Protein AF-G5BUB2-F1 (afdb_monomer_lite)

Organism: Heterocephalus glaber (NCBI:txid10181)

InterPro domains:
  IPR036514 SGNH hydrolase superfamily [G3DSA:3.40.50.1110] (1-95)

Structure (mmCIF, N/CA/C/O backbone):
data_AF-G5BUB2-F1
#
_entry.id   AF-G5BUB2-F1
#
loop_
_atom_site.group_PDB
_atom_site.id
_atom_site.type_symbol
_atom_site.label_atom_id
_atom_site.label_alt_id
_atom_site.label_comp_id
_atom_site.label_asym_id
_atom_site.label_entity_id
_atom_site.label_seq_id
_atom_site.pdbx_PDB_ins_code
_atom_site.Cartn_x
_atom_site.Cartn_y
_atom_site.Cartn_z
_atom_site.occupancy
_atom_site.B_iso_or_equiv
_atom_site.auth_seq_id
_atom_site.auth_comp_id
_atom_site.auth_asym_id
_atom_site.auth_atom_id
_atom_site.pdbx_PDB_model_num
ATOM 1 N N . MET A 1 1 ? -6.240 -1.324 12.557 1.00 88.62 1 MET A N 1
ATOM 2 C CA . MET A 1 1 ? -6.087 -0.909 11.141 1.00 88.62 1 MET A CA 1
ATOM 3 C C . MET A 1 1 ? -4.973 -1.718 10.488 1.00 88.62 1 MET A C 1
ATOM 5 O O . MET A 1 1 ? -3.970 -1.969 11.143 1.00 88.62 1 MET A O 1
ATOM 9 N N . VAL A 1 2 ? -5.149 -2.134 9.234 1.00 94.06 2 VAL A N 1
ATOM 10 C CA . VAL A 1 2 ? -4.163 -2.885 8.436 1.00 94.06 2 VAL A CA 1
ATOM 11 C C . VAL A 1 2 ? -3.962 -2.160 7.106 1.00 94.06 2 VAL A C 1
ATOM 13 O O . VAL A 1 2 ? -4.942 -1.743 6.496 1.00 94.06 2 VAL A O 1
ATOM 16 N N . LEU A 1 3 ? -2.718 -2.005 6.653 1.00 94.81 3 LEU A N 1
ATOM 17 C CA . LEU A 1 3 ? -2.396 -1.425 5.344 1.00 94.81 3 LEU A CA 1
ATOM 18 C C . LEU A 1 3 ? -2.361 -2.517 4.270 1.00 94.81 3 LEU A C 1
ATOM 20 O O . LEU A 1 3 ? -1.748 -3.567 4.472 1.00 94.81 3 LEU A O 1
ATOM 24 N N . GLY A 1 4 ? -2.998 -2.263 3.127 1.00 94.56 4 GLY A N 1
ATOM 25 C CA . GLY A 1 4 ? -2.921 -3.147 1.965 1.00 94.56 4 GLY A CA 1
ATOM 26 C C . GLY A 1 4 ? -1.503 -3.238 1.388 1.00 94.56 4 GLY A C 1
ATOM 27 O O . GLY A 1 4 ? -0.736 -2.276 1.408 1.00 94.56 4 GLY A O 1
ATOM 28 N N . LEU A 1 5 ? -1.153 -4.403 0.842 1.00 94.69 5 LEU A N 1
ATOM 29 C CA . LEU A 1 5 ? 0.118 -4.619 0.154 1.00 94.69 5 LEU A CA 1
ATOM 30 C C . LEU A 1 5 ? 0.150 -3.874 -1.185 1.00 94.69 5 LEU A C 1
ATOM 32 O O . LEU A 1 5 ? -0.742 -4.043 -2.016 1.00 94.69 5 LEU A O 1
ATOM 36 N N . LEU A 1 6 ? 1.220 -3.116 -1.420 1.00 94.38 6 LEU A N 1
ATOM 37 C CA . LEU A 1 6 ? 1.447 -2.385 -2.667 1.00 94.38 6 LEU A CA 1
ATOM 38 C C . LEU A 1 6 ? 1.964 -3.301 -3.797 1.00 94.38 6 LEU A C 1
ATOM 40 O O . LEU A 1 6 ? 2.556 -4.352 -3.520 1.00 94.38 6 LEU A O 1
ATOM 44 N N . PRO A 1 7 ? 1.768 -2.930 -5.077 1.00 93.44 7 PRO A N 1
ATOM 45 C CA . PRO A 1 7 ? 2.473 -3.564 -6.195 1.00 93.44 7 PRO A CA 1
ATOM 46 C C . PRO A 1 7 ? 3.995 -3.356 -6.081 1.00 93.44 7 PRO A C 1
ATOM 48 O O . PRO A 1 7 ? 4.448 -2.404 -5.452 1.00 93.44 7 PRO A O 1
ATOM 51 N N . ARG A 1 8 ? 4.792 -4.259 -6.674 1.00 93.50 8 ARG A N 1
ATOM 52 C CA . ARG A 1 8 ? 6.270 -4.211 -6.627 1.00 93.50 8 ARG A CA 1
ATOM 53 C C . ARG A 1 8 ? 6.946 -4.788 -7.869 1.00 93.50 8 ARG A C 1
ATOM 55 O O . ARG A 1 8 ? 6.509 -5.810 -8.389 1.00 93.50 8 ARG A O 1
ATOM 62 N N . GLY A 1 9 ? 8.057 -4.209 -8.297 1.00 94.62 9 GLY A N 1
ATOM 63 C CA . GLY A 1 9 ? 8.675 -4.440 -9.603 1.00 94.62 9 GLY A CA 1
ATOM 64 C C . GLY A 1 9 ? 8.033 -3.554 -10.667 1.00 94.62 9 GLY A C 1
ATOM 65 O O . GLY A 1 9 ? 6.850 -3.260 -10.573 1.00 94.62 9 GLY A O 1
ATOM 66 N N . GLU A 1 10 ? 8.806 -3.120 -11.661 1.00 94.25 10 GLU A N 1
ATOM 67 C CA . GLU A 1 10 ? 8.403 -2.088 -12.631 1.00 94.25 10 GLU A CA 1
ATOM 68 C C . GLU A 1 10 ? 7.147 -2.449 -13.439 1.00 94.25 10 GLU A C 1
ATOM 70 O O . GLU A 1 10 ? 6.279 -1.606 -13.653 1.00 94.25 10 GLU A O 1
ATOM 75 N N . LYS A 1 11 ? 7.041 -3.706 -13.879 1.00 93.50 11 LYS A N 1
ATOM 76 C CA . LYS A 1 11 ? 5.989 -4.202 -14.778 1.00 93.50 11 LYS A CA 1
ATOM 77 C C . LYS A 1 11 ? 5.114 -5.259 -14.097 1.00 93.50 11 LYS A C 1
ATOM 79 O O . LYS A 1 11 ? 5.577 -5.888 -13.134 1.00 93.50 11 LYS A O 1
ATOM 84 N N . PRO A 1 12 ? 3.902 -5.526 -14.630 1.00 91.75 12 PRO A N 1
ATOM 85 C CA . PRO A 1 12 ? 3.048 -6.609 -14.159 1.00 91.75 12 PRO A CA 1
ATOM 86 C C . PRO A 1 12 ? 3.811 -7.927 -14.024 1.00 91.75 12 PRO A C 1
ATOM 88 O O . PRO A 1 12 ? 4.455 -8.393 -14.963 1.00 91.75 12 PRO A O 1
ATOM 91 N N . ASN A 1 13 ? 3.752 -8.524 -12.836 1.00 94.25 13 ASN A N 1
ATOM 92 C CA . ASN A 1 13 ? 4.474 -9.751 -12.518 1.00 94.25 13 ASN A CA 1
ATOM 93 C C . ASN A 1 13 ? 3.704 -10.602 -11.489 1.00 94.25 13 ASN A C 1
ATOM 95 O O . ASN A 1 13 ? 2.734 -10.123 -10.889 1.00 94.25 13 ASN A O 1
ATOM 99 N N . PRO A 1 14 ? 4.114 -11.861 -11.242 1.00 97.19 14 PRO A N 1
ATOM 100 C CA . PRO A 1 14 ? 3.402 -12.748 -10.321 1.00 97.19 14 PRO A CA 1
ATOM 101 C C . PRO A 1 14 ? 3.261 -12.206 -8.889 1.00 97.19 14 PRO A C 1
ATOM 103 O O . PRO A 1 14 ? 2.288 -12.527 -8.205 1.00 97.19 14 PRO A O 1
ATOM 106 N N . LEU A 1 15 ? 4.185 -11.356 -8.423 1.00 96.19 15 LEU A N 1
ATOM 107 C CA . LEU A 1 15 ? 4.101 -10.756 -7.089 1.00 96.19 15 LEU A CA 1
ATOM 108 C C . LEU A 1 15 ? 3.000 -9.695 -7.004 1.00 96.19 15 LEU A C 1
ATOM 110 O O . LEU A 1 15 ? 2.394 -9.558 -5.945 1.00 96.19 15 LEU A O 1
ATOM 114 N N . TRP A 1 16 ? 2.680 -8.998 -8.101 1.00 92.25 16 TRP A N 1
ATOM 115 C CA . TRP A 1 16 ? 1.526 -8.089 -8.133 1.00 92.25 16 TRP A CA 1
ATOM 116 C C . TRP A 1 16 ? 0.232 -8.865 -7.913 1.00 92.25 16 TRP A C 1
ATOM 118 O O . TRP A 1 16 ? -0.565 -8.509 -7.050 1.00 92.25 16 TRP A O 1
ATOM 128 N N . GLN A 1 17 ? 0.055 -9.969 -8.646 1.00 94.06 17 GLN A N 1
ATOM 129 C CA . GLN A 1 17 ? -1.120 -10.833 -8.511 1.00 94.06 17 GLN A CA 1
ATOM 130 C C . GLN A 1 17 ? -1.208 -11.433 -7.105 1.00 94.06 17 GLN A C 1
ATOM 132 O O . GLN A 1 17 ? -2.283 -11.464 -6.508 1.00 94.06 17 GLN A O 1
ATOM 137 N N . LYS A 1 18 ? -0.068 -11.863 -6.547 1.00 96.81 18 LYS A N 1
ATOM 138 C CA . LYS A 1 18 ? 0.013 -12.358 -5.171 1.00 96.81 18 LYS A CA 1
ATOM 139 C C . LYS A 1 18 ? -0.442 -11.297 -4.169 1.00 96.81 18 LYS A C 1
ATOM 141 O O . LYS A 1 18 ? -1.308 -11.590 -3.350 1.00 96.81 18 LYS A O 1
ATOM 146 N N . ASN A 1 19 ? 0.099 -10.082 -4.245 1.00 95.56 19 ASN A N 1
ATOM 147 C CA . ASN A 1 19 ? -0.245 -8.998 -3.323 1.00 95.56 19 ASN A CA 1
ATOM 148 C C . ASN A 1 19 ? -1.719 -8.593 -3.459 1.00 95.56 19 ASN A C 1
ATOM 150 O O . ASN A 1 19 ? -2.413 -8.473 -2.452 1.00 95.56 19 ASN A O 1
ATOM 154 N N . ALA A 1 20 ? -2.232 -8.491 -4.689 1.00 93.25 20 ALA A N 1
ATOM 155 C CA . ALA A 1 20 ? -3.644 -8.218 -4.946 1.00 93.25 20 ALA A CA 1
ATOM 156 C C . ALA A 1 20 ? -4.559 -9.295 -4.338 1.00 93.25 20 ALA A C 1
ATOM 158 O O . ALA A 1 20 ? -5.550 -8.973 -3.682 1.00 93.25 20 ALA A O 1
ATOM 159 N N . LYS A 1 21 ? -4.197 -10.576 -4.484 1.00 96.12 21 LYS A N 1
ATOM 160 C CA . LYS A 1 21 ? -4.948 -11.696 -3.905 1.00 96.12 21 LYS A CA 1
ATOM 161 C C . LYS A 1 21 ? -4.919 -11.682 -2.373 1.00 96.12 21 LYS A C 1
ATOM 163 O O . LYS A 1 21 ? -5.943 -11.942 -1.747 1.00 96.12 21 LYS A O 1
ATOM 168 N N . VAL A 1 22 ? -3.781 -11.339 -1.761 1.00 96.44 22 VAL A N 1
ATOM 169 C CA . VAL A 1 22 ? -3.684 -11.146 -0.303 1.00 96.44 22 VAL A CA 1
ATOM 170 C C . VAL A 1 22 ? -4.618 -10.026 0.152 1.00 96.44 22 VAL A C 1
ATOM 172 O O . VAL A 1 22 ? -5.398 -10.238 1.076 1.00 96.44 22 VAL A O 1
ATOM 175 N N . ASN A 1 23 ? -4.608 -8.877 -0.525 1.00 95.06 23 ASN A N 1
ATOM 176 C CA . ASN A 1 23 ? -5.490 -7.760 -0.181 1.00 95.06 23 ASN A CA 1
ATOM 177 C C . ASN A 1 23 ? -6.970 -8.136 -0.323 1.00 95.06 23 ASN A C 1
ATOM 179 O O . ASN A 1 23 ? -7.772 -7.803 0.545 1.00 95.06 23 ASN A O 1
ATOM 183 N N . GLN A 1 24 ? -7.333 -8.892 -1.363 1.00 95.00 24 GLN A N 1
ATOM 184 C CA . GLN A 1 24 ? -8.693 -9.405 -1.537 1.00 95.00 24 GLN A CA 1
ATOM 185 C C . GLN A 1 24 ? -9.109 -10.325 -0.379 1.00 95.00 24 GLN A C 1
ATOM 187 O O . GLN A 1 24 ? -10.217 -10.192 0.142 1.00 95.00 24 GLN A O 1
ATOM 192 N N . PHE A 1 25 ? -8.228 -11.232 0.054 1.00 95.94 25 PHE A N 1
ATOM 193 C CA . PHE A 1 25 ? -8.499 -12.084 1.212 1.00 95.94 25 PHE A CA 1
ATOM 194 C C . PHE A 1 25 ? -8.631 -11.276 2.502 1.00 95.94 25 PHE A C 1
ATOM 196 O O . PHE A 1 25 ? -9.582 -11.497 3.248 1.00 95.94 25 PHE A O 1
ATOM 203 N N . LEU A 1 26 ? -7.730 -10.318 2.745 1.00 95.00 26 LEU A N 1
ATOM 204 C CA . LEU A 1 26 ? -7.794 -9.433 3.909 1.00 95.00 26 LEU A CA 1
ATOM 205 C C . LEU A 1 26 ? -9.098 -8.638 3.929 1.00 95.00 26 LEU A C 1
ATOM 207 O O . LEU A 1 26 ? -9.741 -8.567 4.970 1.00 95.00 26 LEU A O 1
ATOM 211 N N . LYS A 1 27 ? -9.542 -8.113 2.782 1.00 92.88 27 LYS A N 1
ATOM 212 C CA . LYS A 1 27 ? -10.795 -7.359 2.679 1.00 92.88 27 LYS A CA 1
ATOM 213 C C . LYS A 1 27 ? -12.001 -8.173 3.146 1.00 92.88 27 LYS A C 1
ATOM 215 O O . LYS A 1 27 ? -12.857 -7.633 3.828 1.00 92.88 27 LYS A O 1
ATOM 220 N N . VAL A 1 28 ? -12.068 -9.461 2.807 1.00 94.75 28 VAL A N 1
ATOM 221 C CA . VAL A 1 28 ? -13.175 -10.340 3.229 1.00 94.75 28 VAL A CA 1
ATOM 222 C C . VAL A 1 28 ? -12.999 -10.819 4.669 1.00 94.75 28 VAL A C 1
ATOM 224 O O . VAL A 1 28 ? -13.968 -10.906 5.420 1.00 94.75 28 VAL A O 1
ATOM 227 N N . PHE A 1 29 ? -11.772 -11.157 5.058 1.00 94.56 29 PHE A N 1
ATOM 228 C CA . PHE A 1 29 ? -11.478 -11.708 6.376 1.00 94.56 29 PHE A CA 1
ATOM 229 C C . PHE A 1 29 ? -11.665 -10.673 7.487 1.00 94.56 29 PHE A C 1
ATOM 231 O O . PHE A 1 29 ? -12.280 -10.975 8.507 1.00 94.56 29 PHE A O 1
ATOM 238 N N . LEU A 1 30 ? -11.182 -9.447 7.276 1.00 94.06 30 LEU A N 1
ATOM 239 C CA . LEU A 1 30 ? -11.192 -8.400 8.295 1.00 94.06 30 LEU A CA 1
ATOM 240 C C . LEU A 1 30 ? -12.602 -7.907 8.637 1.00 94.06 30 LEU A C 1
ATOM 242 O O . LEU A 1 30 ? -12.807 -7.466 9.757 1.00 94.06 30 LEU A O 1
ATOM 246 N N . LEU A 1 31 ? -13.597 -8.101 7.762 1.00 91.44 31 LEU A N 1
ATOM 247 C CA . LEU A 1 31 ? -15.013 -7.849 8.086 1.00 91.44 31 LEU A CA 1
ATOM 248 C C . LEU A 1 31 ? -15.532 -8.702 9.256 1.00 91.44 31 LEU A C 1
ATOM 250 O O . LEU A 1 31 ? -16.556 -8.376 9.846 1.00 91.44 31 LEU A O 1
ATOM 254 N N . LYS A 1 32 ? -14.861 -9.816 9.571 1.00 93.19 32 LYS A N 1
ATOM 255 C CA . LYS A 1 32 ? -15.237 -10.733 10.658 1.00 93.19 32 LYS A CA 1
ATOM 256 C C . LYS A 1 32 ? -14.499 -10.442 11.966 1.00 93.19 32 LYS A C 1
ATOM 258 O O . LYS A 1 32 ? -14.743 -11.122 12.957 1.00 93.19 32 LYS A O 1
ATOM 263 N N . VAL A 1 33 ? -13.566 -9.490 11.960 1.00 94.00 33 VAL A N 1
ATOM 264 C CA . VAL A 1 33 ? -12.711 -9.163 13.104 1.00 94.00 33 VAL A CA 1
ATOM 265 C C . VAL A 1 33 ? -13.126 -7.797 13.641 1.00 94.00 33 VAL A C 1
ATOM 267 O O . VAL A 1 33 ? -13.113 -6.810 12.912 1.00 94.00 33 VAL A O 1
ATOM 270 N N . ALA A 1 34 ? -13.490 -7.730 14.922 1.00 90.38 34 ALA A N 1
ATOM 271 C CA . ALA A 1 34 ? -13.882 -6.473 15.554 1.00 90.38 34 ALA A CA 1
ATOM 272 C C . ALA A 1 34 ? -12.716 -5.469 15.588 1.00 90.38 34 ALA A C 1
ATOM 274 O O . ALA A 1 34 ? -11.564 -5.856 15.792 1.00 90.38 34 ALA A O 1
ATOM 275 N N . ASN A 1 35 ? -13.027 -4.179 15.430 1.00 88.81 35 ASN A N 1
ATOM 276 C CA . ASN A 1 35 ? -12.084 -3.055 15.532 1.00 88.81 35 ASN A CA 1
ATOM 277 C C . ASN A 1 35 ? -10.910 -3.104 14.535 1.00 88.81 35 ASN A C 1
ATOM 279 O O . ASN A 1 35 ? -9.841 -2.529 14.771 1.00 88.81 35 ASN A O 1
ATOM 283 N N . VAL A 1 36 ? -11.081 -3.785 13.396 1.00 92.94 36 VAL A N 1
ATOM 284 C CA . VAL A 1 36 ? -10.073 -3.825 12.335 1.00 92.94 36 VAL A CA 1
ATOM 285 C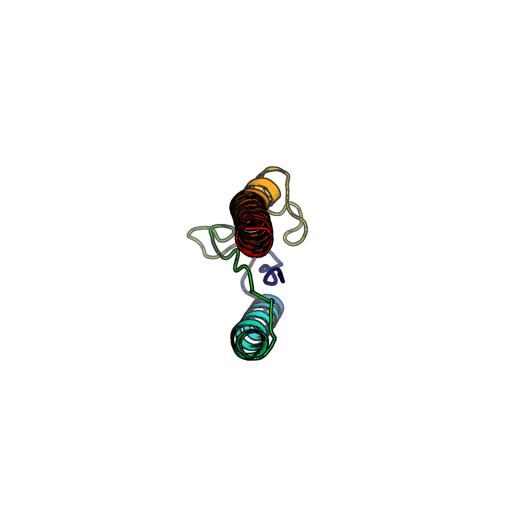 C . VAL A 1 36 ? -10.674 -3.415 10.999 1.00 92.94 36 VAL A C 1
ATOM 287 O O . VAL A 1 36 ? -11.676 -3.952 10.551 1.00 92.94 36 VAL A O 1
ATOM 290 N N . GLN A 1 37 ? -9.987 -2.497 10.325 1.00 91.19 37 GLN A N 1
ATOM 291 C CA . GLN A 1 37 ? -10.289 -2.085 8.961 1.00 91.19 37 GLN A CA 1
ATOM 292 C C . GLN A 1 37 ? -9.042 -2.161 8.083 1.00 91.19 37 GLN A C 1
ATOM 294 O O . GLN A 1 37 ? -7.920 -1.948 8.564 1.00 91.19 37 GLN A O 1
ATOM 299 N N . LEU A 1 38 ? -9.254 -2.473 6.805 1.00 93.50 38 LEU A N 1
ATOM 300 C CA . LEU A 1 38 ? -8.225 -2.480 5.772 1.00 93.50 38 LEU A CA 1
ATOM 301 C C . LEU A 1 38 ? -8.192 -1.118 5.078 1.00 93.50 38 LEU A C 1
ATOM 303 O O . LEU A 1 38 ? -9.171 -0.735 4.442 1.00 93.50 38 LEU A O 1
ATOM 307 N N . LEU A 1 39 ? -7.059 -0.424 5.153 1.00 92.56 39 LEU A N 1
ATOM 308 C CA . LEU A 1 39 ? -6.812 0.768 4.354 1.00 92.56 39 LEU A CA 1
ATOM 309 C C . LEU A 1 39 ? -6.182 0.351 3.023 1.00 92.56 39 LEU A C 1
ATOM 311 O O . LEU A 1 39 ? -5.031 -0.093 2.963 1.00 92.56 39 LEU A O 1
ATOM 315 N N . HIS A 1 40 ? -6.973 0.479 1.964 1.00 83.06 40 HIS A N 1
ATOM 316 C CA . HIS A 1 40 ? -6.542 0.293 0.588 1.00 83.06 40 HIS A CA 1
ATOM 317 C C . HIS A 1 40 ? -5.909 1.588 0.061 1.00 83.06 40 HIS A C 1
ATOM 319 O O . HIS A 1 40 ? -6.510 2.656 0.131 1.00 83.06 40 HIS A O 1
ATOM 32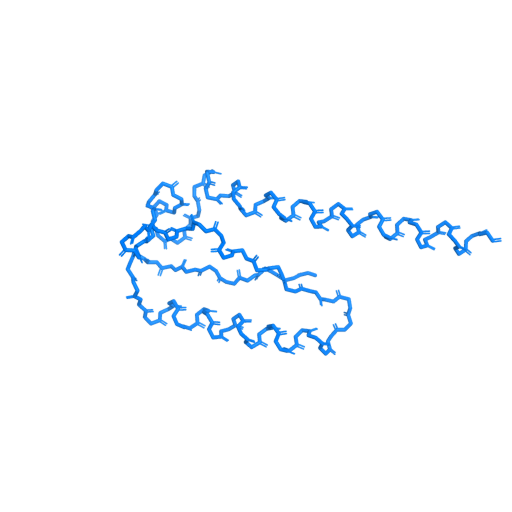5 N N . THR A 1 41 ? -4.674 1.492 -0.428 1.00 72.00 41 THR A N 1
ATOM 326 C CA . THR A 1 41 ? -3.901 2.611 -0.988 1.00 72.00 41 THR A CA 1
ATOM 327 C C . THR A 1 41 ? -3.541 2.320 -2.444 1.00 72.00 41 THR A C 1
ATOM 329 O O . THR A 1 41 ? -2.388 2.201 -2.845 1.00 72.00 41 THR A O 1
ATOM 332 N N . ASP A 1 42 ? -4.578 2.149 -3.253 1.00 65.75 42 ASP A N 1
ATOM 333 C CA . ASP A 1 42 ? -4.526 1.774 -4.670 1.00 65.75 42 ASP A CA 1
ATOM 334 C C . ASP A 1 42 ? -4.203 2.976 -5.585 1.00 65.75 42 ASP A C 1
ATOM 336 O O . ASP A 1 42 ? -3.918 2.820 -6.774 1.00 65.75 42 ASP A O 1
ATOM 340 N N . GLY A 1 43 ? -4.256 4.195 -5.047 1.00 63.28 43 GLY A N 1
ATOM 341 C CA . GLY A 1 43 ? -4.338 5.427 -5.824 1.00 63.28 43 GLY A CA 1
ATOM 342 C C . GLY A 1 43 ? -3.002 5.963 -6.334 1.00 63.28 43 GLY A C 1
ATOM 343 O O . GLY A 1 43 ? -2.459 6.908 -5.770 1.00 63.28 43 GLY A O 1
ATOM 344 N N . GLY A 1 44 ? -2.515 5.439 -7.459 1.00 74.75 44 GLY A N 1
ATOM 345 C CA . GLY A 1 44 ? -1.675 6.245 -8.358 1.00 74.75 44 GLY A CA 1
ATOM 346 C C . GLY A 1 44 ? -0.172 5.975 -8.337 1.00 74.75 44 GLY A C 1
ATOM 347 O O . GLY A 1 44 ? 0.610 6.898 -8.570 1.00 74.75 44 GLY A O 1
ATOM 348 N N . PHE A 1 45 ? 0.234 4.729 -8.078 1.00 85.62 45 PHE A N 1
ATOM 349 C CA . PHE A 1 45 ? 1.604 4.265 -8.355 1.00 85.62 45 PHE A CA 1
ATOM 350 C C . PHE A 1 45 ? 1.792 3.781 -9.796 1.00 85.62 45 PHE A C 1
ATOM 352 O O . PHE A 1 45 ? 2.905 3.816 -10.322 1.00 85.62 45 PHE A O 1
ATOM 359 N N . MET A 1 46 ? 0.707 3.321 -10.429 1.00 87.25 46 MET A N 1
ATOM 360 C CA . MET A 1 46 ? 0.708 2.915 -11.832 1.00 87.25 46 MET A CA 1
ATOM 361 C C . MET A 1 46 ? 0.573 4.133 -12.740 1.00 87.25 46 MET A C 1
ATOM 363 O O . MET A 1 46 ? -0.301 4.981 -12.560 1.00 87.25 46 MET A O 1
ATOM 367 N N . ARG A 1 47 ? 1.444 4.185 -13.740 1.00 85.88 47 ARG A N 1
ATOM 368 C CA . ARG A 1 47 ? 1.397 5.120 -14.859 1.00 85.88 47 ARG A CA 1
ATOM 369 C C . ARG A 1 47 ? 0.371 4.653 -15.898 1.00 85.88 47 ARG A C 1
ATOM 371 O O . ARG A 1 47 ? -0.136 3.535 -15.838 1.00 85.88 47 ARG A O 1
ATOM 378 N N . SER A 1 48 ? 0.090 5.502 -16.886 1.00 86.06 48 SER A N 1
ATOM 379 C CA . SER A 1 48 ? -0.835 5.204 -17.993 1.00 86.06 48 SER A CA 1
ATOM 380 C C . SER A 1 48 ? -0.419 4.005 -18.855 1.00 86.06 48 SER A C 1
ATOM 382 O O . SER A 1 48 ? -1.271 3.376 -19.473 1.00 86.06 48 SER A O 1
ATOM 384 N N . ASP A 1 49 ? 0.870 3.666 -18.874 1.00 87.88 49 ASP A N 1
ATOM 385 C CA . ASP A 1 49 ? 1.430 2.482 -19.539 1.00 87.88 49 ASP A CA 1
ATOM 386 C C . ASP A 1 49 ? 1.326 1.196 -18.693 1.00 87.88 49 ASP A C 1
ATOM 388 O O . ASP A 1 49 ? 1.754 0.127 -19.130 1.00 87.88 49 ASP A O 1
ATOM 392 N N . GLY A 1 50 ? 0.759 1.282 -17.486 1.00 86.25 50 GLY A N 1
ATOM 393 C CA . GLY A 1 50 ? 0.620 0.162 -16.560 1.00 86.25 50 GLY A CA 1
ATOM 394 C C . GLY A 1 50 ? 1.895 -0.189 -15.786 1.00 86.25 50 GLY A C 1
ATOM 395 O O . GLY A 1 50 ? 1.888 -1.188 -15.068 1.00 86.25 50 GLY A O 1
ATOM 396 N N . ALA A 1 51 ? 2.975 0.594 -15.901 1.00 90.25 51 ALA A N 1
ATOM 397 C CA . ALA A 1 51 ? 4.202 0.413 -15.125 1.00 90.25 51 ALA A CA 1
ATOM 398 C C . ALA A 1 51 ? 4.204 1.251 -13.835 1.00 90.25 51 ALA A C 1
ATOM 400 O O . ALA A 1 51 ? 3.523 2.274 -13.734 1.00 90.25 51 ALA A O 1
ATOM 401 N N . LEU A 1 52 ? 5.002 0.847 -12.845 1.00 91.50 52 LEU A N 1
ATOM 402 C CA . LEU A 1 52 ? 5.256 1.670 -11.661 1.00 91.50 52 LEU A CA 1
ATOM 403 C C . LEU A 1 52 ? 6.225 2.808 -11.985 1.00 91.50 52 LEU A C 1
ATOM 405 O O . LEU A 1 52 ? 7.197 2.640 -12.721 1.00 91.50 52 LEU A O 1
ATOM 409 N N . SER A 1 53 ? 5.978 3.983 -11.409 1.00 89.94 53 SER A N 1
ATOM 410 C CA . SER A 1 53 ? 6.894 5.116 -11.540 1.00 89.94 53 SER A CA 1
ATOM 411 C C . SER A 1 53 ? 8.076 4.992 -10.579 1.00 89.94 53 SER A C 1
ATOM 413 O O . SER A 1 53 ? 7.884 4.904 -9.367 1.00 89.94 53 SER A O 1
ATOM 415 N N . TRP A 1 54 ? 9.305 5.107 -11.093 1.00 91.44 54 TRP A N 1
ATOM 416 C CA . TRP A 1 54 ? 10.509 5.197 -10.254 1.00 91.44 54 TRP A CA 1
ATOM 417 C C . TRP A 1 54 ? 10.517 6.447 -9.352 1.00 91.44 54 TRP A C 1
ATOM 419 O O . TRP A 1 54 ? 11.156 6.45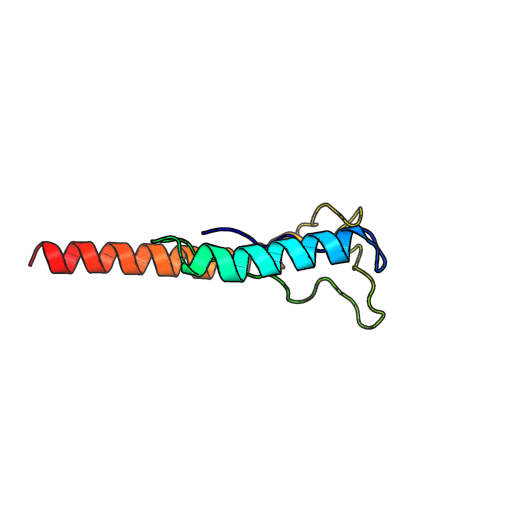7 -8.305 1.00 91.44 54 TRP A O 1
ATOM 429 N N . HIS A 1 55 ? 9.758 7.488 -9.723 1.00 92.94 55 HIS A N 1
ATOM 430 C CA . HIS A 1 55 ? 9.571 8.683 -8.895 1.00 92.94 55 HIS A CA 1
ATOM 431 C C . HIS A 1 55 ? 8.772 8.390 -7.625 1.00 92.94 55 HIS A C 1
ATOM 433 O O . HIS A 1 55 ? 8.908 9.119 -6.646 1.00 92.94 55 HIS A O 1
ATOM 439 N N . ASP A 1 56 ? 7.945 7.343 -7.634 1.00 93.38 56 ASP A N 1
ATOM 440 C CA . ASP A 1 56 ? 7.191 6.906 -6.463 1.00 93.38 56 ASP A CA 1
ATOM 441 C C . ASP A 1 56 ? 7.884 5.758 -5.731 1.00 93.38 56 ASP A C 1
ATOM 443 O O . ASP A 1 56 ? 7.806 5.691 -4.506 1.00 93.38 56 ASP A O 1
ATOM 447 N N . MET A 1 57 ? 8.571 4.873 -6.462 1.00 94.94 57 MET A N 1
ATOM 448 C CA . MET A 1 57 ? 9.334 3.751 -5.914 1.00 94.94 57 MET A CA 1
ATOM 449 C C . MET A 1 57 ? 10.695 3.623 -6.605 1.00 94.94 57 MET A C 1
ATOM 451 O O . MET A 1 57 ? 10.778 3.062 -7.696 1.00 94.94 57 MET A O 1
ATOM 455 N N . PHE A 1 58 ? 11.767 4.116 -5.980 1.00 95.25 58 PHE A N 1
ATOM 456 C CA . PHE A 1 58 ? 13.077 4.280 -6.636 1.00 95.25 58 PHE A CA 1
ATOM 457 C C . PHE A 1 58 ? 13.742 2.961 -7.065 1.00 95.25 58 PHE A C 1
ATOM 459 O O . PHE A 1 58 ? 14.539 2.949 -7.997 1.00 95.25 58 PHE A O 1
ATOM 466 N N . ASP A 1 59 ? 13.399 1.855 -6.409 1.00 96.06 59 ASP A N 1
ATOM 467 C CA . ASP A 1 59 ? 13.831 0.488 -6.726 1.00 96.06 59 ASP A CA 1
ATOM 468 C C . ASP A 1 59 ? 12.638 -0.433 -7.060 1.00 96.06 59 ASP A C 1
ATOM 470 O O . ASP A 1 59 ? 12.744 -1.662 -7.027 1.00 96.06 59 ASP A O 1
ATOM 474 N N . PHE A 1 60 ? 11.479 0.166 -7.357 1.00 95.31 60 PHE A N 1
ATOM 475 C CA . PHE A 1 60 ? 10.199 -0.510 -7.574 1.00 95.31 60 PHE A CA 1
ATOM 476 C C . PHE A 1 60 ? 9.711 -1.355 -6.384 1.00 95.31 60 PHE A C 1
ATOM 478 O O . PHE A 1 60 ? 8.911 -2.274 -6.563 1.00 95.31 60 PHE A O 1
ATOM 485 N N . LEU A 1 61 ? 10.174 -1.074 -5.168 1.00 95.25 61 LEU A N 1
ATOM 486 C CA . LEU A 1 61 ? 9.702 -1.717 -3.943 1.00 95.25 61 LEU A CA 1
ATOM 487 C C . LEU A 1 61 ? 9.522 -0.701 -2.814 1.00 95.25 61 LEU A C 1
ATOM 489 O O . LEU A 1 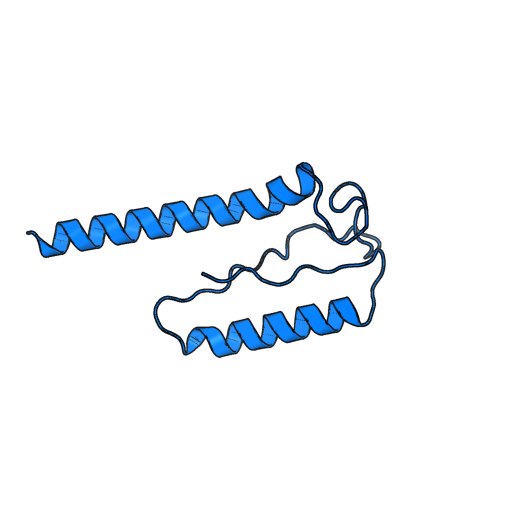61 ? 8.454 -0.618 -2.212 1.00 95.25 61 LEU A O 1
ATOM 493 N N . ASN A 1 62 ? 10.578 0.046 -2.527 1.00 96.12 62 ASN A N 1
ATOM 494 C CA . ASN A 1 62 ? 10.642 1.060 -1.497 1.00 96.12 62 ASN A CA 1
ATOM 495 C C . ASN A 1 62 ? 10.143 2.393 -2.047 1.00 96.12 62 ASN A C 1
ATOM 497 O O . ASN A 1 62 ? 10.514 2.818 -3.142 1.00 96.12 62 ASN A O 1
ATOM 501 N N . LEU A 1 63 ? 9.299 3.059 -1.263 1.00 95.56 63 LEU A N 1
ATOM 502 C CA . LEU A 1 63 ? 8.721 4.342 -1.633 1.00 95.56 63 LEU A CA 1
ATOM 503 C C . LEU A 1 63 ? 9.769 5.457 -1.546 1.00 95.56 63 LEU A C 1
ATOM 505 O O . LEU A 1 63 ? 10.609 5.487 -0.646 1.00 95.56 63 LEU A O 1
ATOM 509 N N . THR A 1 64 ? 9.684 6.417 -2.460 1.00 96.56 64 THR A N 1
ATOM 510 C CA . THR A 1 64 ? 10.347 7.718 -2.310 1.00 96.56 64 THR A CA 1
ATOM 511 C C . THR A 1 64 ? 9.581 8.585 -1.308 1.00 96.56 64 THR A C 1
ATOM 513 O O . THR A 1 64 ? 8.478 8.238 -0.883 1.00 96.56 64 THR A O 1
ATOM 516 N N . GLY A 1 65 ? 10.099 9.773 -0.976 1.00 96.31 65 GLY A N 1
ATOM 517 C CA . GLY A 1 65 ? 9.332 10.753 -0.195 1.00 96.31 65 GLY A CA 1
ATOM 518 C C . GLY A 1 65 ? 7.980 11.110 -0.835 1.00 96.31 65 GLY A C 1
ATOM 519 O O . GLY A 1 65 ? 6.975 11.206 -0.135 1.00 96.31 65 GLY A O 1
ATOM 520 N N . GLY A 1 66 ? 7.927 11.219 -2.170 1.00 92.81 66 GLY A N 1
ATOM 521 C CA . GLY A 1 66 ? 6.679 11.433 -2.911 1.00 92.81 66 GLY A CA 1
ATOM 522 C C . GLY A 1 66 ? 5.733 10.231 -2.829 1.00 92.81 66 GLY A C 1
ATOM 523 O O . GLY A 1 66 ? 4.537 10.403 -2.590 1.00 92.81 66 GLY A O 1
ATOM 524 N N . GLY A 1 67 ? 6.276 9.014 -2.932 1.00 94.00 67 GLY A N 1
ATOM 525 C CA . GLY A 1 67 ? 5.514 7.782 -2.742 1.00 94.00 67 GLY A CA 1
ATOM 526 C C . GLY A 1 67 ? 4.927 7.665 -1.332 1.00 94.00 67 GLY A C 1
ATOM 527 O O . GLY A 1 67 ? 3.748 7.347 -1.179 1.00 94.00 67 GLY A O 1
ATOM 528 N N . TYR A 1 68 ? 5.706 7.998 -0.298 1.00 95.44 68 TYR A N 1
ATOM 529 C CA . TYR A 1 68 ? 5.221 8.041 1.082 1.00 95.44 68 TYR A CA 1
ATOM 530 C C . TYR A 1 68 ? 4.139 9.097 1.281 1.00 95.44 68 TYR A C 1
ATOM 532 O O . TYR A 1 68 ? 3.149 8.800 1.938 1.00 95.44 68 TYR A O 1
ATOM 540 N N . ALA A 1 69 ? 4.252 10.289 0.689 1.00 93.44 69 ALA A N 1
ATOM 541 C CA . ALA A 1 69 ? 3.217 11.318 0.811 1.00 93.44 69 ALA A CA 1
ATOM 542 C C . ALA A 1 69 ? 1.839 10.830 0.315 1.00 93.44 69 ALA A C 1
ATOM 544 O O . ALA A 1 69 ? 0.823 11.113 0.951 1.00 93.44 69 ALA A O 1
ATOM 545 N N . LYS A 1 70 ? 1.805 10.033 -0.766 1.00 92.31 70 LYS A N 1
ATOM 546 C CA . LYS A 1 70 ? 0.571 9.417 -1.293 1.00 92.31 70 LYS A CA 1
ATOM 547 C C . LYS A 1 70 ? -0.068 8.419 -0.319 1.00 92.31 70 LYS A C 1
ATOM 549 O O . LYS A 1 70 ? -1.289 8.321 -0.277 1.00 92.31 70 LYS A O 1
ATOM 554 N N . ILE A 1 71 ? 0.736 7.693 0.463 1.00 93.19 71 ILE A N 1
ATOM 555 C CA . ILE A 1 71 ? 0.259 6.718 1.463 1.00 93.19 71 ILE A CA 1
ATOM 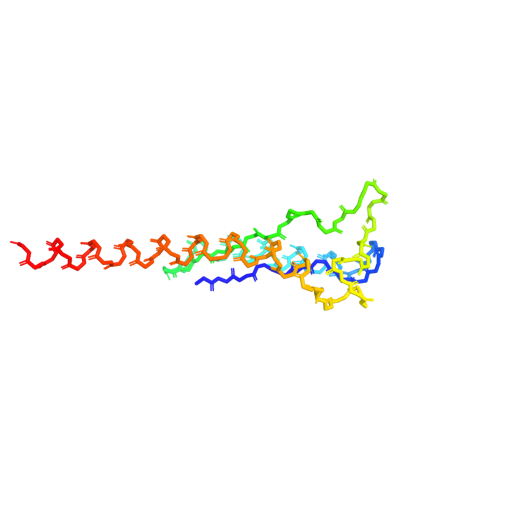556 C C . ILE A 1 71 ? -0.101 7.396 2.783 1.00 93.19 71 ILE A C 1
ATOM 558 O O . ILE A 1 71 ? -1.151 7.133 3.365 1.00 93.19 71 ILE A O 1
ATOM 562 N N . CYS A 1 72 ? 0.787 8.256 3.272 1.00 93.75 72 CYS A N 1
ATOM 563 C CA . CYS A 1 72 ? 0.697 8.851 4.596 1.00 93.75 72 CYS A CA 1
ATOM 564 C C . CYS A 1 72 ? -0.453 9.850 4.702 1.00 93.75 72 CYS A C 1
ATOM 566 O O . CYS A 1 72 ? -0.979 10.017 5.794 1.00 93.75 72 CYS A O 1
ATOM 568 N N . LYS A 1 73 ? -0.876 10.479 3.597 1.00 93.19 73 LYS A N 1
ATOM 569 C CA . LYS A 1 73 ? -2.020 11.397 3.602 1.00 93.19 73 LYS A CA 1
ATOM 570 C C . LYS A 1 73 ? -3.342 10.712 4.008 1.00 93.19 73 LYS A C 1
ATOM 572 O O . LYS A 1 73 ? -3.855 11.067 5.067 1.00 93.19 73 LYS A O 1
ATOM 577 N N . PRO A 1 74 ? -3.865 9.712 3.268 1.00 93.31 74 PRO A N 1
ATOM 578 C CA . PRO A 1 74 ? -5.094 9.021 3.671 1.00 93.31 74 PRO A CA 1
ATOM 579 C C . PRO A 1 74 ? -4.926 8.24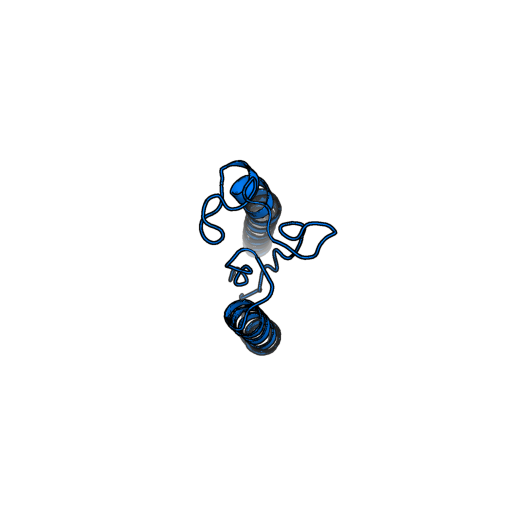7 4.985 1.00 93.31 74 PRO A C 1
ATOM 581 O O . PRO A 1 74 ? -5.873 8.102 5.751 1.00 93.31 74 PRO A O 1
ATOM 584 N N . LEU A 1 75 ? -3.712 7.770 5.282 1.00 93.75 75 LEU A N 1
ATOM 585 C CA . LEU A 1 75 ? -3.410 7.121 6.556 1.00 93.75 75 LEU A CA 1
ATOM 586 C C . LEU A 1 75 ? -3.556 8.083 7.743 1.00 93.75 75 LEU A C 1
ATOM 588 O O . LEU A 1 75 ? -4.163 7.724 8.746 1.00 93.75 75 LEU A O 1
ATOM 592 N N . HIS A 1 76 ? -3.003 9.289 7.632 1.00 95.38 76 HIS A N 1
ATOM 593 C CA . HIS A 1 76 ? -3.114 10.321 8.656 1.00 95.38 76 HIS A CA 1
ATOM 594 C C . HIS A 1 76 ? -4.573 10.735 8.863 1.00 95.38 76 HIS A C 1
ATOM 596 O O . HIS A 1 76 ? -5.032 10.762 9.999 1.00 95.38 76 HIS A O 1
ATOM 602 N N . GLU A 1 77 ? -5.302 11.005 7.776 1.00 94.12 77 GLU A N 1
ATOM 603 C CA . GLU A 1 77 ? -6.733 11.343 7.815 1.00 94.12 77 GLU A CA 1
ATOM 604 C C . GLU A 1 77 ? -7.537 10.274 8.574 1.00 94.12 77 GLU A C 1
ATOM 606 O O . GLU A 1 77 ? -8.297 10.599 9.484 1.00 94.12 77 GLU A O 1
ATOM 611 N N . LEU A 1 78 ? -7.290 8.991 8.288 1.00 93.50 78 LEU A N 1
ATOM 612 C CA . LEU A 1 78 ? -7.974 7.884 8.954 1.00 93.50 78 LEU A CA 1
ATOM 613 C C . LEU A 1 78 ? -7.596 7.734 10.432 1.00 93.50 78 LEU A C 1
ATOM 615 O O . LEU A 1 78 ? -8.450 7.426 11.258 1.00 93.50 78 LEU A O 1
ATOM 619 N N . ILE A 1 79 ? -6.319 7.920 10.781 1.00 94.94 79 ILE A N 1
ATOM 620 C CA . ILE A 1 79 ? -5.876 7.868 12.181 1.00 94.94 79 ILE A CA 1
ATOM 621 C C . ILE A 1 79 ? -6.545 8.981 12.986 1.00 94.94 79 ILE A C 1
ATOM 623 O O . ILE A 1 79 ? -7.019 8.717 14.087 1.00 94.94 79 ILE A O 1
ATOM 627 N N . MET A 1 80 ? -6.601 10.198 12.441 1.00 96.06 80 MET A N 1
ATOM 628 C CA . MET A 1 80 ? -7.240 11.332 13.109 1.00 96.06 80 MET A CA 1
ATOM 629 C C . MET A 1 80 ? -8.728 11.072 13.343 1.00 96.06 80 MET A C 1
ATOM 631 O O . MET A 1 80 ? -9.182 11.222 14.473 1.00 96.06 80 MET A O 1
ATOM 635 N N . GLN A 1 81 ? -9.443 10.566 12.334 1.00 93.50 81 GLN A N 1
ATOM 636 C CA . GLN A 1 81 ? -10.854 10.204 12.472 1.00 93.50 81 GLN A CA 1
ATOM 637 C C . GLN A 1 81 ? -11.081 9.184 13.602 1.00 93.50 81 GLN A C 1
ATOM 639 O O . GLN A 1 81 ? -11.927 9.387 14.467 1.00 93.50 81 GLN A O 1
ATOM 644 N N . LEU A 1 82 ? -10.285 8.111 13.648 1.00 92.00 82 LEU A N 1
ATOM 645 C CA . LEU A 1 82 ? -10.413 7.086 14.692 1.00 92.00 82 LEU A CA 1
ATOM 646 C C . LEU A 1 82 ? -10.123 7.631 16.101 1.00 92.00 82 LEU A C 1
ATOM 648 O O . LEU A 1 82 ? -10.730 7.198 17.083 1.00 92.00 82 LEU A O 1
ATOM 652 N N . LEU A 1 83 ? -9.158 8.548 16.219 1.00 93.06 83 LEU A N 1
ATOM 653 C CA . LEU A 1 83 ? -8.819 9.178 17.495 1.00 93.06 83 LEU A CA 1
ATOM 654 C C . LEU A 1 83 ? -9.946 10.093 17.986 1.00 93.06 83 LEU A C 1
ATOM 656 O O . LEU A 1 83 ? -10.234 10.094 19.181 1.00 93.06 83 LEU A O 1
ATOM 660 N N . GLU A 1 84 ? -10.583 10.835 17.081 1.00 93.38 84 GLU A N 1
ATOM 661 C CA . GLU A 1 84 ? -11.735 11.692 17.380 1.00 93.38 84 GLU A CA 1
ATOM 662 C C . GLU A 1 84 ? -12.945 10.865 17.839 1.00 93.38 84 GLU A C 1
ATOM 664 O O . GLU A 1 84 ? -13.474 11.125 18.920 1.00 93.38 84 GLU A O 1
ATOM 669 N N . GLU A 1 85 ? -13.296 9.797 17.113 1.00 85.62 85 GLU A N 1
ATOM 670 C CA . GLU A 1 85 ? -14.383 8.870 17.477 1.00 85.62 85 GLU A CA 1
ATOM 671 C C . GLU A 1 85 ? -14.199 8.302 18.900 1.00 85.62 85 GLU A C 1
ATOM 673 O O . GLU A 1 85 ? -15.116 8.314 19.722 1.00 85.62 85 GLU A O 1
ATOM 678 N N . THR A 1 86 ? -12.975 7.889 19.244 1.00 78.00 86 THR A N 1
ATOM 679 C CA . THR A 1 86 ? -12.662 7.334 20.576 1.00 78.00 86 THR A CA 1
ATOM 680 C C . THR A 1 86 ? -12.795 8.378 21.700 1.00 78.00 86 THR A C 1
ATOM 682 O O . THR A 1 86 ? -13.076 8.040 22.856 1.00 78.00 86 THR A O 1
ATOM 685 N N . LEU A 1 87 ? -12.534 9.657 21.404 1.00 72.25 87 LEU A N 1
ATOM 686 C CA . LEU A 1 87 ? -12.652 10.741 22.382 1.00 72.25 87 LEU A CA 1
ATOM 687 C C . LEU A 1 87 ? -14.118 11.088 22.657 1.00 72.25 87 LEU A C 1
ATOM 689 O O . LEU A 1 87 ? -14.464 11.325 23.817 1.00 72.25 87 LEU A O 1
ATOM 693 N N . GLU A 1 88 ? -14.969 11.072 21.632 1.00 67.88 88 GLU A N 1
ATOM 694 C CA . GLU A 1 88 ? -16.411 11.299 21.774 1.00 67.88 88 GLU A CA 1
ATOM 695 C C . GLU A 1 88 ? -17.079 10.195 22.606 1.00 67.88 88 GLU A C 1
ATOM 697 O O . GLU A 1 88 ? -17.785 10.501 23.571 1.00 67.88 88 GLU A O 1
ATOM 702 N N . GLU A 1 89 ? -16.767 8.920 22.338 1.00 65.69 89 GLU A N 1
ATOM 703 C CA . GLU A 1 89 ? -17.280 7.772 23.107 1.00 65.69 89 GLU A CA 1
ATOM 704 C C . GLU A 1 89 ? -16.985 7.894 24.614 1.00 65.69 89 GLU A C 1
ATOM 706 O O . GLU A 1 89 ? -17.836 7.608 25.467 1.00 65.69 89 GLU A O 1
ATOM 711 N N . LYS A 1 90 ? -15.786 8.375 24.972 1.00 63.22 90 LYS A N 1
ATOM 712 C CA . LYS A 1 90 ? -15.418 8.616 26.374 1.00 63.22 90 LYS A CA 1
ATOM 713 C C . LYS A 1 90 ? -16.233 9.734 27.015 1.00 63.22 90 LYS A C 1
ATOM 715 O O . LYS A 1 90 ? -16.562 9.616 28.189 1.00 63.22 90 LYS A O 1
ATOM 720 N N . GLN A 1 91 ? -16.559 10.799 26.288 1.00 60.38 91 GLN A N 1
ATOM 721 C CA . GLN A 1 91 ? -17.341 11.911 26.836 1.00 60.38 91 GLN A CA 1
ATOM 722 C C . GLN A 1 91 ? -18.799 11.515 27.080 1.00 60.38 91 GLN A C 1
ATOM 724 O O . GLN A 1 91 ? -19.356 11.872 28.115 1.00 60.38 91 GLN A O 1
ATOM 729 N N . THR A 1 92 ? -19.399 10.721 26.188 1.00 57.94 92 THR A N 1
ATOM 730 C CA . THR A 1 92 ? -20.788 10.254 26.351 1.00 57.94 92 THR A CA 1
ATOM 731 C C . THR A 1 92 ? -20.944 9.241 27.487 1.00 57.94 92 THR A C 1
ATOM 733 O O . THR A 1 92 ? -22.009 9.149 28.077 1.00 57.94 92 THR A O 1
ATOM 736 N N . THR A 1 93 ? -19.888 8.494 27.824 1.00 58.84 93 THR A N 1
ATOM 737 C CA . THR A 1 93 ? -19.924 7.497 28.914 1.00 58.84 93 THR A CA 1
ATOM 738 C C . THR A 1 93 ? -19.753 8.127 30.308 1.00 58.84 93 THR A C 1
ATOM 740 O O . THR A 1 93 ? -20.001 7.473 31.319 1.00 58.84 93 THR A O 1
ATOM 743 N N . ILE A 1 94 ? -19.293 9.381 30.384 1.00 58.34 94 ILE A N 1
ATOM 744 C CA . ILE A 1 94 ? -19.041 10.109 31.644 1.00 58.34 94 ILE A CA 1
ATOM 745 C C . ILE A 1 94 ? -20.208 11.061 31.995 1.00 58.34 94 ILE A C 1
ATOM 747 O O . ILE A 1 94 ? -20.264 11.562 33.120 1.00 58.34 94 ILE A O 1
ATOM 751 N N . ALA A 1 95 ? -21.136 11.292 31.060 1.00 48.69 95 ALA A N 1
ATOM 752 C CA . ALA A 1 95 ? -22.367 12.067 31.251 1.00 48.69 95 ALA A CA 1
ATOM 753 C C . ALA A 1 95 ? -23.542 11.169 31.671 1.00 48.69 95 ALA A C 1
ATOM 755 O O . ALA A 1 95 ? -24.366 11.645 32.485 1.00 48.69 95 ALA A O 1
#

Secondary structure (DSSP, 8-state):
-EEPPPP-SSS--HHHHHHHHHHHHHHHHHTTSTT--EE---SSSB-TTSPBPTTTBTTSSSB-HHHHHHHHHHHHHHHHHHHHHHHHHHHHHH-

Sequence (95 aa):
MVLGLLPRGEKPNPLWQKNAKVNQFLKVFLLKVANVQLLHTDGGFMRSDGALSWHDMFDFLNLTGGGYAKICKPLHELIMQLLEETLEEKQTTIA

Radius of gyration: 16.67 Å; chains: 1; bounding box: 36×25×51 Å

Foldseek 3Di:
DAEQDDFFDFADDPVNVVSVVVLVVCCVVCVVPPPDDYDYLHPDQADPVRTGDCQQPVRRHDGDPVVVVSVVVVVVVVVVVVVVVVVVVVVVVVD

pLDDT: mean 88.91, std 10.79, range [48.69, 97.19]